Protein 1FYX (pdb70)

InterPro domains:
  IPR000157 Toll/interleukin-1 receptor homology (TIR) domain [PF01582] (641-768)
  IPR000157 Toll/interleukin-1 receptor homology (TIR) domain [PS50104] (639-782)
  IPR000157 Toll/interleukin-1 receptor homology (TIR) domain [SM00255] (640-784)
  IPR000483 Cysteine-rich flanking region, C-terminal [PF01463] (561-585)
  IPR000483 Cysteine-rich flanking region, C-terminal [SM00082] (533-586)
  IPR001611 Leucine-rich repeat [PF00560] (55-74)
  IPR001611 Leucine-rich repeat [PF13855] (77-134)
  IPR001611 Leucine-rich repeat [PF13855] (477-535)
  IPR001611 Leucine-rich repeat [PS51450] (53-74)
  IPR001611 Leucine-rich repeat [PS51450] (77-98)
  IPR001611 Leucine-rich repeat [PS51450] (101-122)
  IPR001611 Leucine-rich repeat [PS51450] (478-499)
  IPR003591 Leucine-rich repeat, typical subtype [SM00369] (50-74)
  IPR003591 Leucine-rich repeat, typical subt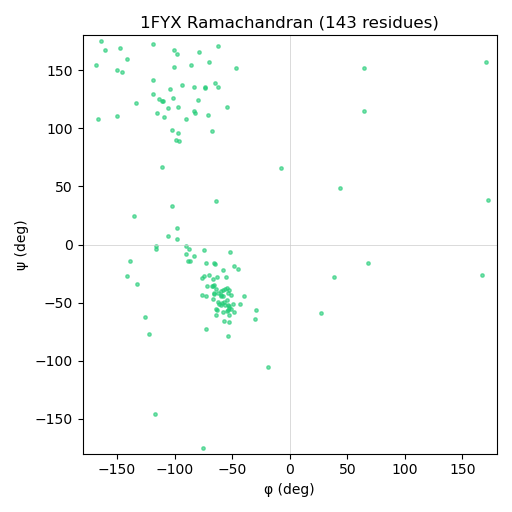ype [SM00369] (75-98)
  IPR003591 Leucine-rich repeat, typical subtype [SM00369] (99-122)
  IPR003591 Leucine-rich repeat, typical subtype [SM00369] (359-384)
  IPR003591 Leucine-rich repeat, typical subtype [SM00369] (386-409)
  IPR003591 Leucine-rich repeat, typical subtype [SM00369] (412-434)
  IPR003591 Leucine-rich repeat, typical subtype [SM00369] (476-499)
  IPR017241 Toll-like receptor [PIRSF037595] (1-784)

Foldseek 3Di:
DVDQFLEEEEEDPVCCVCCVPVVCCLACVPVVHGHYYNPPPFDDPDDDVCSVVVRCVRHLAYEYADDQVCLVPPPCVFDDDDDPPPDCVPRLHHAYEDADDYDVVPRDPSGVVVVCVVVVHHQYQDPDPVCNVVSSVVVVVSSVD

Organism: Homo sapiens (NCBI:txid9606)

Structure (mmCIF, N/CA/C/O backbone):
data_1FYX
#
_entry.id   1FYX
#
_cell.length_a   122.1
_cell.length_b   122.1
_cell.length_c   92.1
_cell.angle_alpha   90
_cell.angle_beta   90
_cell.angle_gamma   120
#
_symmetry.space_group_name_H-M   'P 62 2 2'
#
loop_
_atom_site.group_PDB
_atom_site.id
_atom_site.type_symbol
_atom_site.label_atom_id
_atom_site.label_alt_id
_atom_site.label_comp_id
_atom_site.label_asym_id
_atom_site.label_entity_id
_atom_site.label_seq_id
_atom_site.pdbx_PDB_ins_code
_atom_site.Cartn_x
_atom_site.Cartn_y
_atom_site.Cartn_z
_atom_site.occupancy
_atom_site.B_iso_or_equiv
_atom_site.auth_seq_id
_atom_site.auth_comp_id
_atom_site.auth_asym_id
_atom_site.auth_atom_id
_atom_site.pdbx_PDB_model_num
ATOM 1 N N . SER A 1 1 ? -23.561 92.801 22.873 1.00 124.26 636 SER A N 1
ATOM 2 C CA . SER A 1 1 ? -24.342 93.082 21.634 1.00 122.77 636 SER A CA 1
ATOM 3 C C . SER A 1 1 ? -25.274 91.919 21.313 1.00 123.34 636 SER A C 1
ATOM 4 O O . SER A 1 1 ? -25.424 90.991 22.111 1.00 122.54 636 SER A O 1
ATOM 7 N N . ARG A 1 2 ? -25.903 91.986 20.144 1.00 124.20 637 ARG A N 1
ATOM 8 C CA . ARG A 1 2 ? -26.812 90.939 19.688 1.00 124.73 637 ARG A CA 1
ATOM 9 C C . ARG A 1 2 ? -26.102 89.589 19.772 1.00 126.62 637 ARG A C 1
ATOM 10 O O . ARG A 1 2 ? -26.590 88.650 20.404 1.00 128.41 637 ARG A O 1
ATOM 18 N N . ASN A 1 3 ? -24.939 89.518 19.130 1.00 126.13 638 ASN A N 1
ATOM 19 C CA . ASN A 1 3 ? -24.110 88.317 19.090 1.00 125.53 638 ASN A CA 1
ATOM 20 C C . ASN A 1 3 ? -23.004 88.629 18.092 1.00 125.21 638 ASN A C 1
ATOM 21 O O . ASN A 1 3 ? -22.593 87.777 17.305 1.00 125.92 638 ASN A O 1
ATOM 26 N N . ILE A 1 4 ? -22.531 89.871 18.132 1.00 124.23 639 ILE A N 1
ATOM 27 C CA . ILE A 1 4 ? -21.491 90.324 17.220 1.00 121.57 639 ILE A CA 1
ATOM 28 C C . ILE A 1 4 ? -20.092 90.271 17.838 1.00 119.35 639 ILE A C 1
ATOM 29 O O . ILE A 1 4 ? -19.323 91.230 17.746 1.00 117.34 639 ILE A O 1
ATOM 41 N N . TYR A 1 6 ? -16.285 88.126 18.398 1.00 93.08 641 TYR A N 1
ATOM 42 C CA . TYR A 1 6 ? -15.348 87.439 17.524 1.00 82.14 641 TYR A CA 1
ATOM 43 C C . TYR A 1 6 ? -14.347 86.645 18.343 1.00 76.50 641 TYR A C 1
ATOM 44 O O . TYR A 1 6 ? -14.080 86.972 19.502 1.00 72.17 641 TYR A O 1
ATOM 53 N N . ASP A 1 7 ? -13.792 85.600 17.739 1.00 69.23 642 ASP A N 1
ATOM 54 C CA . ASP A 1 7 ? -12.806 84.785 18.431 1.00 61.00 642 ASP A CA 1
ATOM 55 C C . ASP A 1 7 ? -11.508 85.556 18.438 1.00 56.62 642 ASP A C 1
ATOM 56 O O . ASP A 1 7 ? -10.817 85.625 19.452 1.00 61.44 642 ASP A O 1
ATOM 61 N N . ALA A 1 8 ? -11.186 86.155 17.300 1.00 49.98 643 ALA A N 1
ATOM 62 C CA . ALA A 1 8 ? -9.966 86.924 17.198 1.00 46.00 643 ALA A CA 1
ATOM 63 C C . ALA A 1 8 ? -10.058 88.062 16.200 1.00 47.92 643 ALA A C 1
ATOM 64 O O . ALA A 1 8 ? -10.804 87.999 15.225 1.00 52.67 643 ALA A O 1
ATOM 66 N N . PHE A 1 9 ? -9.307 89.118 16.483 1.00 48.07 644 PHE A N 1
ATOM 67 C CA . PHE A 1 9 ? -9.206 90.270 15.606 1.00 47.23 644 PHE A CA 1
ATOM 68 C C . PHE A 1 9 ? -7.775 90.114 15.105 1.00 49.28 644 PHE A C 1
ATOM 69 O O . PHE A 1 9 ? -6.831 90.047 15.897 1.00 52.18 644 PHE A O 1
ATOM 77 N N . VAL A 1 10 ? -7.616 90.054 13.794 1.00 46.56 645 VAL A N 1
ATOM 78 C CA . VAL A 1 10 ? -6.308 89.849 13.214 1.00 40.86 645 VAL A CA 1
ATOM 79 C C . VAL A 1 10 ? -5.752 91.072 12.514 1.00 40.74 645 VAL A C 1
ATOM 80 O O . VAL A 1 10 ? -6.228 91.450 11.455 1.00 44.71 645 VAL A O 1
ATOM 84 N N . SER A 1 11 ? -4.734 91.680 13.102 1.00 35.65 646 SER A N 1
ATOM 85 C CA . SER A 1 11 ? -4.103 92.835 12.499 1.00 38.76 646 SER A CA 1
ATOM 86 C C . SER A 1 11 ? -2.927 92.326 11.680 1.00 40.15 646 SER A C 1
ATOM 87 O O . SER A 1 11 ? -2.189 91.452 12.124 1.00 44.58 646 SER A O 1
ATOM 90 N N . TYR A 1 12 ? -2.758 92.881 10.485 1.00 44.49 647 TYR A N 1
ATOM 91 C CA . TYR A 1 12 ? -1.687 92.486 9.569 1.00 41.36 647 TYR A CA 1
ATOM 92 C C . TYR A 1 12 ? -1.525 93.561 8.478 1.00 40.94 647 TYR A C 1
ATOM 93 O O . TYR A 1 12 ? -2.301 94.510 8.416 1.00 41.94 647 TYR A O 1
ATOM 102 N N . SER A 1 13 ? -0.527 93.417 7.617 1.00 39.47 648 SER A N 1
ATOM 103 C CA . SER A 1 13 ? -0.331 94.407 6.566 1.00 39.28 648 SER A CA 1
ATOM 104 C C . SER A 1 13 ? -0.867 93.951 5.213 1.00 40.98 648 SER A C 1
ATOM 105 O O . SER A 1 13 ? -1.186 92.775 5.010 1.00 33.99 648 SER A O 1
ATOM 108 N N . GLU A 1 14 ? -0.953 94.894 4.282 1.00 45.52 649 GLU A N 1
ATOM 109 C CA . GLU A 1 14 ? -1.456 94.589 2.953 1.00 48.65 649 GLU A CA 1
ATOM 110 C C . GLU A 1 14 ? -0.530 93.604 2.245 1.00 44.96 649 GLU A C 1
ATOM 111 O O . GLU A 1 14 ? -1.002 92.716 1.542 1.00 48.71 649 GLU A O 1
ATOM 117 N N . ARG A 1 15 ? 0.779 93.743 2.433 1.00 39.04 650 ARG A N 1
ATOM 118 C CA . ARG A 1 15 ? 1.705 92.822 1.782 1.00 40.24 650 ARG A CA 1
ATOM 119 C C . ARG A 1 15 ? 1.540 91.378 2.226 1.00 38.37 650 ARG A C 1
ATOM 120 O O . ARG A 1 15 ? 1.857 90.464 1.468 1.00 36.12 650 ARG A O 1
ATOM 128 N N . ASP A 1 16 ? 1.073 91.163 3.451 1.00 33.32 651 ASP A N 1
ATOM 129 C CA . ASP A 1 16 ? 0.885 89.800 3.921 1.00 39.66 651 ASP A CA 1
ATOM 130 C C . ASP A 1 16 ? -0.577 89.379 3.763 1.00 42.04 651 ASP A C 1
ATOM 131 O O . ASP A 1 16 ? -0.975 88.286 4.177 1.00 44.40 651 ASP A O 1
ATOM 136 N N . ALA A 1 17 ? -1.371 90.250 3.154 1.00 40.79 652 ALA A N 1
ATOM 137 C CA . ALA A 1 17 ? -2.793 90.002 2.999 1.00 37.76 652 ALA A CA 1
ATOM 138 C C . ALA A 1 17 ? -3.188 88.679 2.359 1.00 38.37 652 ALA A C 1
ATOM 139 O O . ALA A 1 17 ? -4.165 88.051 2.781 1.00 35.12 652 ALA A O 1
ATOM 141 N N . TYR A 1 18 ? -2.449 88.237 1.348 1.00 36.05 653 TYR A N 1
ATOM 142 C CA . TYR A 1 18 ? -2.829 86.987 0.706 1.00 30.92 653 TYR A CA 1
ATOM 143 C C . TYR A 1 18 ? -2.808 85.851 1.706 1.00 35.23 653 TYR A C 1
ATOM 144 O O . TYR A 1 18 ? -3.769 85.108 1.849 1.00 38.26 653 TYR A O 1
ATOM 153 N N . TRP A 1 19 ? -1.688 85.719 2.395 1.00 41.60 654 TRP A N 1
ATOM 154 C CA . TRP A 1 19 ? -1.527 84.668 3.373 1.00 41.73 654 TRP A CA 1
ATOM 155 C C . TRP A 1 19 ? -2.669 84.681 4.378 1.00 42.44 654 TR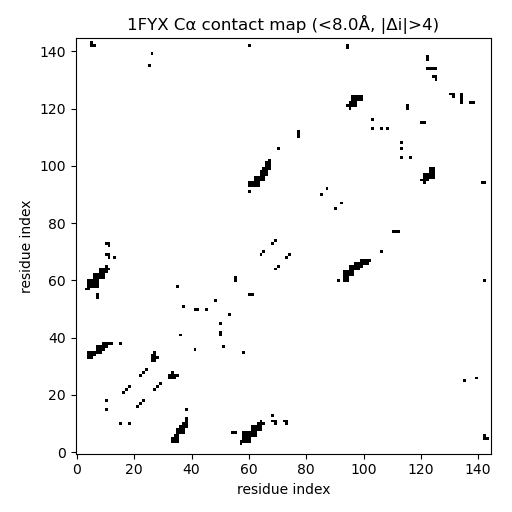P A C 1
ATOM 156 O O . TRP A 1 19 ? -3.324 83.656 4.594 1.00 43.74 654 TRP A O 1
ATOM 167 N N . VAL A 1 20 ? -2.909 85.838 4.990 1.00 34.74 655 VAL A N 1
ATOM 168 C CA . VAL A 1 20 ? -3.960 85.935 5.992 1.00 33.58 655 VAL A CA 1
ATOM 169 C C . VAL A 1 20 ? -5.345 85.646 5.426 1.00 35.60 655 VAL A C 1
ATOM 170 O O . VAL A 1 20 ? -6.095 84.842 5.970 1.00 37.77 655 VAL A O 1
ATOM 174 N N . GLU A 1 21 ? -5.661 86.293 4.313 1.00 38.24 656 GLU A N 1
ATOM 175 C CA . GLU A 1 21 ? -6.962 86.166 3.684 1.00 37.62 656 GLU A CA 1
ATOM 176 C C . GLU A 1 21 ? -7.269 84.883 2.926 1.00 37.30 656 GLU A C 1
ATOM 177 O O . GLU A 1 21 ? -8.383 84.694 2.464 1.00 46.70 656 GLU A O 1
ATOM 183 N N . ASN A 1 22 ? -6.288 84.001 2.811 1.00 38.17 657 ASN A N 1
ATOM 184 C CA . ASN A 1 22 ? -6.461 82.720 2.146 1.00 36.20 657 ASN A CA 1
ATOM 185 C C . ASN A 1 22 ? -6.104 81.631 3.127 1.00 41.58 657 ASN A C 1
ATOM 186 O O . ASN A 1 22 ? -6.976 80.983 3.694 1.00 51.86 657 ASN A O 1
ATOM 191 N N . LEU A 1 23 ? -4.803 81.445 3.327 1.00 39.77 658 LEU A N 1
ATOM 192 C CA . LEU A 1 23 ? -4.282 80.432 4.236 1.00 33.86 658 LEU A CA 1
ATOM 193 C C . LEU A 1 23 ? -4.942 80.418 5.616 1.00 36.39 658 LEU A C 1
ATOM 194 O O . LEU A 1 23 ? -5.486 79.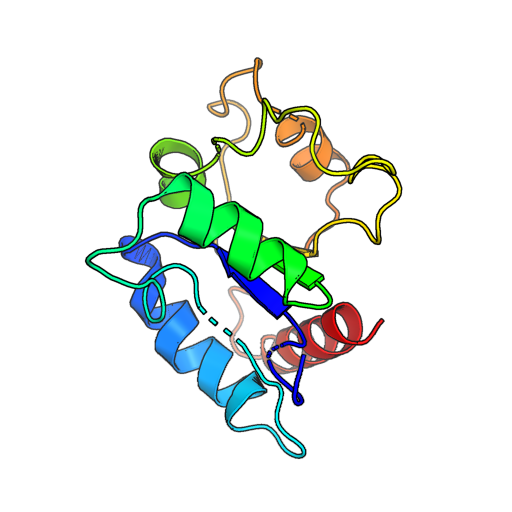402 6.028 1.00 37.21 658 LEU A O 1
ATOM 199 N N . MET A 1 24 ? -4.898 81.536 6.333 1.00 34.22 659 MET A N 1
ATOM 200 C CA . MET A 1 24 ? -5.473 81.567 7.674 1.00 37.75 659 MET A CA 1
ATOM 201 C C . MET A 1 24 ? -6.978 81.395 7.678 1.00 39.91 659 MET A C 1
ATOM 202 O O . MET A 1 24 ? -7.536 80.703 8.516 1.00 48.41 659 MET A O 1
ATOM 207 N N . VAL A 1 25 ? -7.638 82.046 6.741 1.00 40.07 660 VAL A N 1
ATOM 208 C CA . VAL A 1 25 ? -9.079 81.965 6.643 1.00 41.59 660 VAL A CA 1
ATOM 209 C C . VAL A 1 25 ? -9.544 80.527 6.419 1.00 42.50 660 VAL A C 1
ATOM 210 O O . VAL A 1 25 ? -10.502 80.080 7.037 1.00 46.06 660 VAL A O 1
ATOM 214 N N . GLN A 1 26 ? -8.864 79.801 5.543 1.00 41.80 661 GLN A N 1
ATOM 215 C CA . GLN A 1 26 ? -9.262 78.435 5.243 1.00 48.43 661 GLN A CA 1
ATOM 216 C C . GLN A 1 26 ? -9.085 77.499 6.427 1.00 51.50 661 GLN A C 1
ATOM 217 O O . GLN A 1 26 ? -9.816 76.520 6.574 1.00 53.26 661 GLN A O 1
ATOM 223 N N . GLU A 1 27 ? -8.112 77.809 7.270 1.00 51.05 662 GLU A N 1
ATOM 224 C CA . GLU A 1 27 ? -7.823 76.994 8.437 1.00 46.56 662 GLU A CA 1
ATOM 225 C C . GLU A 1 27 ? -8.612 77.432 9.652 1.00 45.48 662 GLU A C 1
ATOM 226 O O . GLU A 1 27 ? -8.586 76.760 10.678 1.00 47.71 662 GLU A O 1
ATOM 232 N N . LEU A 1 28 ? -9.306 78.560 9.555 1.00 46.45 663 LEU A N 1
ATOM 233 C CA . LEU A 1 28 ? -10.058 79.051 10.705 1.00 49.55 663 LEU A CA 1
ATOM 234 C C . LEU A 1 28 ? -11.520 79.314 10.423 1.00 49.62 663 LEU A C 1
ATOM 235 O O . LEU A 1 28 ? -12.386 78.697 11.033 1.00 50.46 663 LEU A O 1
ATOM 240 N N . GLU A 1 29 ? -11.789 80.248 9.515 1.00 55.73 664 GLU A N 1
ATOM 241 C CA . GLU A 1 29 ? -13.158 80.585 9.152 1.00 55.75 664 GLU A CA 1
ATOM 242 C C . GLU A 1 29 ? -13.807 79.392 8.471 1.00 54.79 664 GLU A C 1
ATOM 243 O O . GLU A 1 29 ? -14.997 79.148 8.641 1.00 61.52 664 GLU A O 1
ATOM 249 N N . ASN A 1 30 ? -13.030 78.642 7.704 1.00 49.21 665 ASN A N 1
ATOM 250 C CA . ASN A 1 30 ? -13.583 77.483 7.033 1.00 52.55 665 ASN A CA 1
ATOM 251 C C . ASN A 1 30 ? -13.306 76.198 7.793 1.00 53.28 665 ASN A C 1
ATOM 252 O O . ASN A 1 30 ? -13.470 75.102 7.259 1.00 53.48 665 ASN A O 1
ATOM 257 N N . PHE A 1 31 ? -12.892 76.342 9.046 1.00 52.20 666 PHE A N 1
ATOM 258 C CA . PHE A 1 31 ? -12.625 75.192 9.897 1.00 57.51 666 PHE A CA 1
ATOM 259 C C . PHE A 1 31 ? -13.985 74.639 10.323 1.00 68.67 666 PHE A C 1
ATOM 260 O O . PHE A 1 31 ? -15.020 75.128 9.864 1.00 74.92 666 PHE A O 1
ATOM 268 N N . ASN A 1 32 ? -14.001 73.631 11.193 1.00 76.20 667 ASN A N 1
ATOM 269 C CA . ASN A 1 32 ? -15.272 73.058 11.635 1.00 77.94 667 ASN A CA 1
ATOM 270 C C . ASN A 1 32 ? -15.277 72.479 13.046 1.00 75.74 667 ASN A C 1
ATOM 271 O O . ASN A 1 32 ? -14.650 71.455 13.312 1.00 76.43 667 ASN A O 1
ATOM 276 N N . PRO A 1 33 ? -15.990 73.135 13.972 1.00 72.77 668 PRO A N 1
ATOM 277 C CA . PRO A 1 33 ? -16.751 74.358 13.707 1.00 73.75 668 PRO A CA 1
ATOM 278 C C . PRO A 1 33 ? -15.805 75.473 13.2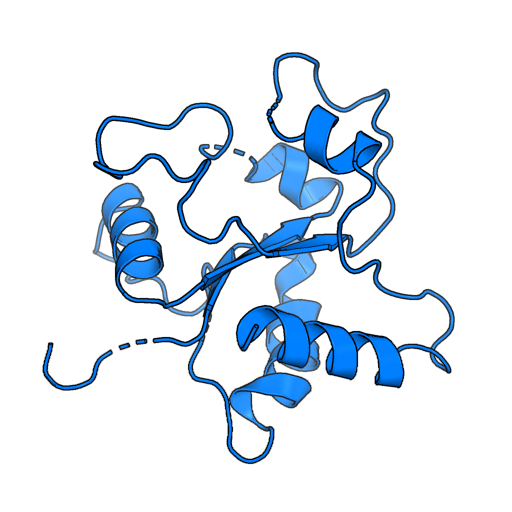59 1.00 74.48 668 PRO A C 1
ATOM 279 O O . PRO A 1 33 ? -14.584 75.320 13.321 1.00 77.72 668 PRO A O 1
ATOM 283 N N . PRO A 1 34 ? -16.352 76.606 12.802 1.00 69.85 669 PRO A N 1
ATOM 284 C CA . PRO A 1 34 ? -15.490 77.699 12.353 1.00 63.86 669 PRO A CA 1
ATOM 285 C C . PRO A 1 34 ? -15.269 78.798 13.386 1.00 58.61 669 PRO A C 1
ATOM 286 O O . PRO A 1 34 ? -15.987 78.895 14.377 1.00 58.62 669 PRO A O 1
ATOM 290 N N . PHE A 1 35 ? -14.259 79.621 13.143 1.00 55.91 670 PHE A N 1
ATOM 291 C CA . PHE A 1 35 ? -13.960 80.747 14.014 1.00 53.52 670 PHE A CA 1
ATOM 292 C C . PHE A 1 35 ? -14.545 81.967 13.313 1.00 54.25 670 PHE A C 1
ATOM 293 O O . PHE A 1 35 ? -14.673 81.984 12.085 1.00 52.60 670 PHE A O 1
ATOM 301 N N . LYS A 1 36 ? -14.900 82.977 14.097 1.00 55.35 671 LYS A N 1
ATOM 302 C CA . LYS A 1 36 ? -15.439 84.223 13.567 1.00 55.52 671 LYS A CA 1
ATOM 303 C C . LYS A 1 36 ? -14.307 85.243 13.703 1.00 55.94 671 LYS A C 1
ATOM 304 O O . LYS A 1 36 ? -13.877 85.546 14.818 1.00 59.82 671 LYS A O 1
ATOM 310 N N . LEU A 1 37 ? -13.826 85.772 12.582 1.00 50.59 672 LEU A N 1
ATOM 311 C CA . LEU A 1 37 ? -12.713 86.719 12.622 1.00 52.18 672 LEU A CA 1
ATOM 312 C C . LEU A 1 37 ? -12.995 88.128 12.113 1.00 53.08 672 LEU A C 1
ATOM 313 O O . LEU A 1 37 ? -13.797 88.332 11.201 1.00 54.93 672 LEU A O 1
ATOM 325 N N . LEU A 1 39 ? -10.993 90.697 10.318 1.00 42.01 674 LEU A N 1
ATOM 326 C CA . LEU A 1 39 ? -9.720 90.891 9.643 1.00 44.32 674 LEU A CA 1
ATOM 327 C C . LEU A 1 39 ? -9.406 92.348 9.395 1.00 45.22 674 LEU A C 1
ATOM 328 O O . LEU A 1 39 ? -10.009 92.990 8.539 1.00 45.43 674 LEU A O 1
ATOM 333 N N . HIS A 1 40 ? -8.438 92.848 10.152 1.00 49.52 675 HIS A N 1
ATOM 334 C CA . HIS A 1 40 ? -7.972 94.227 10.066 1.00 50.74 675 HIS A CA 1
ATOM 335 C C . HIS A 1 40 ? -8.114 94.876 8.674 1.00 50.48 675 HIS A C 1
ATOM 336 O O . HIS A 1 40 ? -8.774 95.907 8.535 1.00 49.30 675 HIS A O 1
ATOM 343 N N . LYS A 1 41 ? -7.529 94.268 7.643 1.00 50.56 676 LYS A N 1
ATOM 344 C CA . LYS A 1 41 ? -7.595 94.843 6.297 1.00 46.28 676 LYS A CA 1
ATOM 345 C C . LYS A 1 41 ? -8.583 94.231 5.313 1.00 47.70 676 LYS A C 1
ATOM 346 O O . LYS A 1 41 ? -8.325 94.210 4.110 1.00 51.19 676 LYS A O 1
ATOM 352 N N . ARG A 1 42 ? -9.714 93.749 5.819 1.00 49.70 677 ARG A N 1
ATOM 353 C CA . ARG A 1 42 ? -10.747 93.159 4.970 1.00 47.04 677 ARG A CA 1
ATOM 354 C C . ARG A 1 42 ? -12.127 93.541 5.464 1.00 50.25 677 ARG A C 1
ATOM 355 O O . ARG A 1 42 ? -13.079 93.589 4.693 1.00 52.69 677 ARG A O 1
ATOM 363 N N . ASP A 1 43 ? -12.237 93.813 6.754 1.00 50.21 678 ASP A N 1
ATOM 364 C CA . ASP A 1 43 ? -13.530 94.123 7.314 1.00 51.27 678 ASP A CA 1
ATOM 365 C C . ASP A 1 43 ? -13.687 95.527 7.871 1.00 60.59 678 ASP A C 1
ATOM 366 O O . ASP A 1 43 ? -14.762 95.898 8.337 1.00 62.76 678 ASP A O 1
ATOM 371 N N . PHE A 1 44 ? -12.629 96.322 7.822 1.00 67.69 679 PHE A N 1
ATOM 372 C CA . PHE A 1 44 ? -12.728 97.676 8.334 1.00 71.42 679 PHE A CA 1
ATOM 373 C C . PHE A 1 44 ? -13.702 98.493 7.503 1.00 77.44 679 PHE A C 1
ATOM 374 O O . PHE A 1 44 ? -13.726 98.393 6.273 1.00 76.40 679 PHE A O 1
ATOM 382 N N . ILE A 1 45 ? -14.510 99.292 8.193 1.00 84.79 680 ILE A N 1
ATOM 383 C CA . ILE A 1 45 ? -15.493 100.156 7.550 1.00 85.63 680 ILE A CA 1
ATOM 384 C C . ILE A 1 45 ? -14.761 101.324 6.906 1.00 89.14 680 ILE A C 1
ATOM 385 O O . ILE A 1 45 ? -13.883 101.932 7.523 1.00 87.13 680 ILE A O 1
ATOM 390 N N . HIS A 1 46 ? -15.122 101.638 5.666 1.00 91.56 681 HIS A N 1
ATOM 391 C CA . HIS A 1 46 ? -14.470 102.729 4.962 1.00 91.91 681 HIS A CA 1
ATOM 392 C C . HIS A 1 46 ? -14.727 104.072 5.635 1.00 91.09 681 HIS A C 1
ATOM 393 O O . HIS A 1 46 ? -13.796 104.754 6.071 1.00 86.65 681 HIS A O 1
ATOM 400 N N . GLY A 1 47 ? -15.998 104.448 5.711 1.00 89.75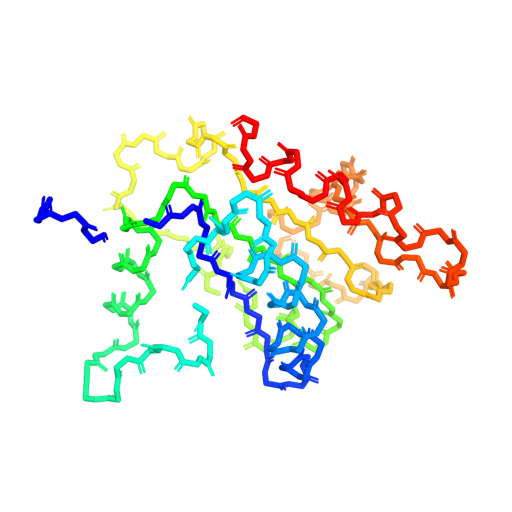 682 GLY A N 1
ATOM 401 C CA . GLY A 1 47 ? -16.351 105.713 6.324 1.00 92.14 682 GLY A CA 1
ATOM 402 C C . GLY A 1 47 ? -15.804 105.886 7.727 1.00 93.41 682 GLY A C 1
ATOM 403 O O . GLY A 1 47 ? -15.155 106.894 8.034 1.00 92.38 682 GLY A O 1
ATOM 404 N N . LYS A 1 48 ? -16.068 104.899 8.580 1.00 90.60 683 LYS A N 1
ATOM 405 C CA . LYS A 1 48 ? -15.618 104.933 9.966 1.00 84.17 683 LYS A CA 1
ATOM 406 C C . LYS A 1 48 ? -14.152 105.340 10.037 1.00 76.45 683 LYS A C 1
ATOM 407 O O . LYS A 1 48 ? -13.399 105.119 9.096 1.00 72.46 683 LYS A O 1
ATOM 413 N N . TRP A 1 49 ? -13.758 105.953 11.147 1.00 75.54 684 TRP A N 1
ATOM 414 C CA . TRP A 1 49 ? -12.381 106.392 11.326 1.00 75.39 684 TRP A CA 1
ATOM 415 C C . TRP A 1 49 ? -11.457 105.249 11.706 1.00 78.60 684 TRP A C 1
ATOM 416 O O . TRP A 1 49 ? -11.897 104.171 12.108 1.00 79.84 684 TRP A O 1
ATOM 427 N N . ILE A 1 50 ? -10.164 105.510 11.589 1.00 82.13 685 ILE A N 1
ATOM 428 C CA . ILE A 1 50 ? -9.132 104.532 11.900 1.00 84.76 685 ILE A CA 1
ATOM 429 C C . ILE A 1 50 ? -9.201 103.997 13.326 1.00 80.90 685 ILE A C 1
ATOM 430 O O . ILE A 1 50 ? -9.473 102.812 13.543 1.00 78.90 685 ILE A O 1
ATOM 435 N N . ILE A 1 51 ? -8.961 104.881 14.290 1.00 74.36 686 ILE A N 1
ATOM 436 C CA . ILE A 1 51 ? -8.950 104.499 15.695 1.00 69.06 686 ILE A CA 1
ATOM 437 C C . ILE A 1 51 ? -10.232 103.832 16.145 1.00 64.74 686 ILE A C 1
ATOM 438 O O . ILE A 1 51 ? -10.225 103.028 17.075 1.00 61.33 686 ILE A O 1
ATOM 443 N N . ASP A 1 52 ? -11.340 104.162 15.501 1.00 63.43 687 ASP A N 1
ATOM 444 C CA . ASP A 1 52 ? -12.586 103.537 15.894 1.00 66.87 687 ASP A CA 1
ATOM 445 C C . ASP A 1 52 ? -12.550 102.103 15.404 1.00 67.73 687 ASP A C 1
ATOM 446 O O . ASP A 1 52 ? -12.902 101.176 16.141 1.00 66.66 687 ASP A O 1
ATOM 451 N N . ASN A 1 53 ? -12.109 101.921 14.161 1.00 66.71 688 ASN A N 1
ATOM 452 C CA . ASN A 1 53 ? -12.020 100.584 13.593 1.00 65.60 688 ASN A CA 1
ATOM 453 C C . ASN A 1 53 ? -11.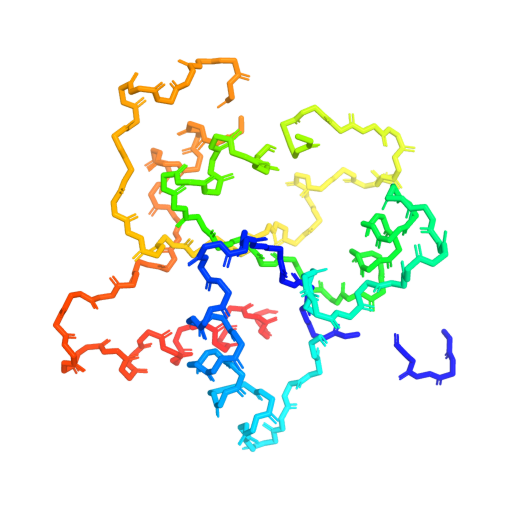176 99.725 14.520 1.00 63.97 688 ASN A C 1
ATOM 454 O O . ASN A 1 53 ? -11.631 98.693 15.018 1.00 64.70 688 ASN A O 1
ATOM 459 N N . ILE A 1 54 ? -9.949 100.167 14.769 1.00 55.84 689 ILE A N 1
ATOM 460 C CA . ILE A 1 54 ? -9.066 99.425 15.643 1.00 51.68 689 ILE A CA 1
ATOM 461 C C . ILE A 1 54 ? -9.710 99.151 17.000 1.00 55.62 689 ILE A C 1
ATOM 462 O O . ILE A 1 54 ? -10.193 98.048 17.246 1.00 61.93 689 ILE A O 1
ATOM 467 N N . ILE A 1 55 ? -9.727 100.150 17.873 1.00 55.85 690 ILE A N 1
ATOM 468 C CA . ILE A 1 55 ? -10.312 99.992 19.198 1.00 54.78 690 ILE A CA 1
ATOM 469 C C . ILE A 1 55 ? -11.594 99.172 19.194 1.00 57.17 690 ILE A C 1
ATOM 470 O O . ILE A 1 55 ? -11.773 98.306 20.044 1.00 57.83 690 ILE A O 1
ATOM 475 N N . ASP A 1 56 ? -12.484 99.426 18.242 1.00 59.50 691 ASP A N 1
ATOM 476 C CA . ASP A 1 56 ? -13.738 98.685 18.211 1.00 65.72 691 ASP A CA 1
ATOM 477 C C . ASP A 1 56 ? -13.593 97.206 17.906 1.00 62.17 691 ASP A C 1
ATOM 478 O O . ASP A 1 56 ? -14.196 96.372 18.585 1.00 55.50 691 ASP A O 1
ATOM 483 N N . SER A 1 57 ? -12.811 96.879 16.883 1.00 62.76 692 SER A N 1
ATOM 484 C CA . SER A 1 57 ? -12.581 95.480 16.534 1.00 62.29 692 SER A CA 1
ATOM 485 C C . SER A 1 57 ? -11.989 94.787 17.762 1.00 60.83 692 SER A C 1
ATOM 486 O O . SER A 1 57 ? -12.557 93.821 18.287 1.00 56.28 692 SER A O 1
ATOM 489 N N . ILE A 1 58 ? -10.851 95.303 18.219 1.00 52.88 693 ILE A N 1
ATOM 490 C CA . ILE A 1 58 ? -10.184 94.762 19.388 1.00 53.06 693 ILE A CA 1
ATOM 491 C C . ILE A 1 58 ? -11.165 94.455 20.512 1.00 58.08 693 ILE A C 1
ATOM 492 O O . ILE A 1 58 ? -11.171 93.355 21.048 1.00 66.85 693 ILE A O 1
ATOM 497 N N . GLU A 1 59 ? -12.007 95.417 20.861 1.00 61.97 694 GLU A N 1
ATOM 498 C CA . GLU A 1 59 ? -12.957 95.209 21.943 1.00 67.17 694 GLU A CA 1
ATOM 499 C C . GLU A 1 59 ? -14.074 94.225 21.627 1.00 68.36 694 GLU A C 1
ATOM 500 O O . GLU A 1 59 ? -14.626 93.606 22.532 1.00 73.35 694 GLU A O 1
ATOM 506 N N . LYS A 1 60 ? -14.417 94.070 20.357 1.00 67.64 695 LYS A N 1
ATOM 507 C CA . LYS A 1 60 ? -15.504 93.159 20.007 1.00 71.65 695 LYS A CA 1
ATOM 508 C C . LYS A 1 60 ? -15.058 91.711 19.793 1.00 69.86 695 LYS A C 1
ATOM 509 O O . LYS A 1 60 ? -15.889 90.826 19.573 1.00 64.05 695 LYS A O 1
ATOM 515 N N . SER A 1 61 ? -13.752 91.471 19.868 1.00 67.45 696 SER A N 1
ATOM 516 C CA . SER A 1 61 ? -13.217 90.129 19.665 1.00 63.72 696 SER A CA 1
ATOM 517 C C . SER A 1 61 ? -12.489 89.586 20.894 1.00 59.39 696 SER A C 1
ATOM 518 O O . SER A 1 61 ? -11.802 90.326 21.593 1.00 60.03 696 SER A O 1
ATOM 521 N N . HIS A 1 62 ? -12.651 88.291 21.156 1.00 57.35 697 HIS A N 1
ATOM 522 C CA . HIS A 1 62 ? -12.019 87.650 22.312 1.00 55.34 697 HIS A CA 1
ATOM 523 C C . HIS A 1 62 ? -10.506 87.799 22.353 1.00 53.60 697 HIS A C 1
ATOM 524 O O . HIS A 1 62 ? -9.935 87.962 23.429 1.00 54.72 697 HIS A O 1
ATOM 531 N N . LYS A 1 63 ? -9.849 87.733 21.195 1.00 51.68 698 LYS A N 1
ATOM 532 C CA . LYS A 1 63 ? -8.400 87.875 21.164 1.00 49.59 698 LYS A CA 1
ATOM 533 C C . LYS A 1 63 ? -7.859 88.659 19.978 1.00 48.40 698 LYS A C 1
ATOM 534 O O . LYS A 1 63 ? -8.527 88.804 18.961 1.00 52.36 698 LYS A O 1
ATOM 540 N N . THR A 1 64 ? -6.641 89.167 20.127 1.00 41.83 699 THR A N 1
ATOM 541 C CA . THR A 1 64 ? -5.983 89.945 19.089 1.00 43.28 699 THR A CA 1
ATOM 542 C C . THR A 1 64 ? -4.769 89.205 18.552 1.00 45.81 699 THR A C 1
ATOM 543 O O . THR A 1 64 ? -3.872 88.848 19.314 1.00 47.48 699 THR A O 1
ATOM 547 N N . VAL A 1 65 ? -4.724 89.002 17.240 1.00 43.01 700 VAL A N 1
ATOM 548 C CA . VAL A 1 65 ? -3.605 88.305 16.619 1.00 35.21 700 VAL A CA 1
ATOM 549 C C . VAL A 1 65 ? -2.740 89.216 15.760 1.00 38.76 700 VAL A C 1
ATOM 550 O O . VAL A 1 65 ? -3.230 89.854 14.834 1.00 41.60 700 VAL A O 1
ATOM 554 N N . PHE A 1 66 ? -1.448 89.279 16.062 1.00 38.23 701 PHE A N 1
ATOM 555 C CA . PHE A 1 66 ? -0.553 90.098 15.258 1.00 40.06 701 PHE A CA 1
ATOM 556 C C . PHE A 1 66 ? 0.232 89.221 14.290 1.00 40.51 701 PHE A C 1
ATOM 557 O O . PHE A 1 66 ? 0.867 88.254 14.694 1.00 41.78 701 PHE A O 1
ATOM 565 N N . VAL A 1 67 ? 0.179 89.555 13.006 1.00 36.62 702 VAL A N 1
ATOM 566 C CA . VAL A 1 67 ? 0.905 88.791 12.006 1.00 35.40 702 VAL A CA 1
ATOM 567 C C . VAL A 1 67 ? 2.188 89.552 11.726 1.00 38.52 702 VAL A C 1
ATOM 568 O O . VAL A 1 67 ? 2.234 90.394 10.843 1.00 41.19 702 VAL A O 1
ATOM 572 N N . LEU A 1 68 ? 3.227 89.235 12.491 1.00 41.15 703 LEU A N 1
ATOM 573 C CA . LEU A 1 68 ? 4.525 89.893 12.387 1.00 39.80 703 LEU A CA 1
ATOM 574 C C . LEU A 1 68 ? 5.361 89.523 11.178 1.00 41.57 703 LEU A C 1
ATOM 575 O O . LEU A 1 68 ? 5.500 88.349 10.840 1.00 41.40 703 LEU A O 1
ATOM 580 N N . SER A 1 69 ? 5.942 90.544 10.556 1.00 43.71 704 SER A N 1
ATOM 581 C CA . SER A 1 69 ? 6.819 90.391 9.390 1.00 44.83 704 SER A CA 1
ATOM 582 C C . SER A 1 69 ? 7.628 91.686 9.311 1.00 43.92 704 SER A C 1
ATOM 583 O O . SER A 1 69 ? 7.294 92.661 9.985 1.00 41.88 704 SER A O 1
ATOM 586 N N . GLU A 1 70 ? 8.680 91.714 8.499 1.00 45.33 705 GLU A N 1
ATOM 587 C CA . GLU A 1 70 ? 9.478 92.931 8.377 1.00 49.03 705 GLU A CA 1
ATOM 588 C C . GLU A 1 70 ? 8.523 94.078 8.060 1.00 52.24 705 GLU A C 1
ATOM 589 O O . GLU A 1 70 ? 8.396 95.035 8.831 1.00 57.32 705 GLU A O 1
ATOM 595 N N . ASN A 1 71 ? 7.824 93.956 6.938 1.00 52.77 706 ASN A N 1
ATOM 596 C CA . ASN A 1 71 ? 6.870 94.970 6.507 1.00 56.13 706 ASN A CA 1
ATOM 597 C C . ASN A 1 71 ? 5.799 95.341 7.537 1.00 56.97 706 ASN A C 1
ATOM 598 O O . ASN A 1 71 ? 5.430 96.507 7.643 1.00 56.90 706 ASN A O 1
ATOM 603 N N . PHE A 1 72 ? 5.291 94.378 8.300 1.00 52.45 707 PHE A N 1
ATOM 604 C CA . PHE A 1 72 ? 4.279 94.725 9.290 1.00 51.38 707 PHE A CA 1
ATOM 605 C C . PHE A 1 72 ? 4.874 95.586 10.393 1.00 57.66 707 PHE A C 1
ATOM 606 O O . PHE A 1 72 ? 4.209 96.473 10.935 1.00 56.80 707 PHE A O 1
ATOM 614 N N . VAL A 1 73 ? 6.125 95.306 10.740 1.00 60.61 708 VAL A N 1
ATOM 615 C CA . VAL A 1 73 ? 6.791 96.056 11.789 1.00 62.41 708 VAL A CA 1
ATOM 616 C C . VAL A 1 73 ? 6.938 97.518 11.371 1.00 60.59 708 VAL A C 1
ATOM 617 O O . VAL A 1 73 ? 6.475 98.424 12.074 1.00 53.73 708 VAL A O 1
ATOM 621 N N . LYS A 1 74 ? 7.564 97.746 10.220 1.00 54.74 709 LYS A N 1
ATOM 622 C CA . LYS A 1 74 ? 7.761 99.104 9.723 1.00 56.54 709 LYS A CA 1
ATOM 623 C C . LYS A 1 74 ? 6.441 99.869 9.516 1.00 60.08 709 LYS A C 1
ATOM 624 O O . LYS A 1 74 ? 6.271 100.986 10.013 1.00 55.45 709 LYS A O 1
ATOM 630 N N . SER A 1 75 ? 5.499 99.240 8.816 1.00 63.22 710 SER A N 1
ATOM 631 C CA . SER A 1 75 ? 4.217 99.859 8.484 1.00 61.13 710 SER A CA 1
ATOM 632 C C . SER A 1 75 ? 3.018 99.808 9.421 1.00 60.27 710 SER A C 1
ATOM 633 O O . SER A 1 75 ? 2.070 100.551 9.192 1.00 67.30 710 SER A O 1
ATOM 636 N N . GLU A 1 76 ? 3.013 98.957 10.449 1.00 58.71 711 GLU A N 1
ATOM 637 C CA . GLU A 1 76 ? 1.833 98.889 11.324 1.00 52.97 711 GLU A CA 1
ATOM 638 C C . GLU A 1 76 ? 2.087 98.765 12.823 1.00 55.34 711 GLU A C 1
ATOM 639 O O . GLU A 1 76 ? 1.173 98.977 13.628 1.00 56.24 711 GLU A O 1
ATOM 645 N N . TRP A 1 77 ? 3.309 98.434 13.219 1.00 56.18 712 TRP A N 1
ATOM 646 C CA . TRP A 1 77 ? 3.564 98.227 14.639 1.00 51.57 712 TRP A CA 1
ATOM 647 C C . TRP A 1 77 ? 3.425 99.383 15.633 1.00 50.41 712 TRP A C 1
ATOM 648 O O . TRP A 1 77 ? 2.719 99.234 16.636 1.00 41.72 712 TRP A O 1
ATOM 666 N N . LYS A 1 79 ? 1.659 102.026 16.366 1.00 51.86 714 LYS A N 1
ATOM 667 C CA . LYS A 1 79 ? 0.388 102.259 17.035 1.00 58.13 714 LYS A CA 1
ATOM 668 C C . LYS A 1 79 ? 0.228 101.313 18.227 1.00 58.45 714 LYS A C 1
ATOM 669 O O . LYS A 1 79 ? -0.448 101.632 19.200 1.00 62.28 714 LYS A O 1
ATOM 675 N N . TYR A 1 80 ? 0.854 100.143 18.146 1.00 63.62 715 TYR A N 1
ATOM 676 C CA . TYR A 1 80 ? 0.738 99.157 19.208 1.00 64.96 715 TYR A CA 1
ATOM 677 C C . TYR A 1 80 ? 1.777 99.307 20.309 1.00 67.98 715 TYR A C 1
ATOM 678 O O . TYR A 1 80 ? 1.634 98.717 21.381 1.00 66.96 715 TYR A O 1
ATOM 687 N N . GLU A 1 81 ? 2.821 100.090 20.057 1.00 68.18 716 GLU A N 1
ATOM 688 C CA . GLU A 1 81 ? 3.823 100.322 21.087 1.00 72.46 716 GLU A CA 1
ATOM 689 C C . GLU A 1 81 ? 3.153 101.234 22.108 1.00 77.65 716 GLU A C 1
ATOM 690 O O . GLU A 1 81 ? 2.799 100.803 23.208 1.00 78.58 716 GLU A O 1
ATOM 696 N N . LEU A 1 82 ? 2.972 102.495 21.729 1.00 79.72 717 LEU A N 1
ATOM 697 C CA . LEU A 1 82 ? 2.328 103.479 22.594 1.00 87.86 717 LEU A CA 1
ATOM 698 C C . LEU A 1 82 ? 0.814 103.393 22.492 1.00 93.42 717 LEU A C 1
ATOM 699 O O . LEU A 1 82 ? 0.251 103.661 21.440 1.00 107.93 717 LEU A O 1
ATOM 704 N N . ASP A 1 83 ? 0.157 103.023 23.584 1.00 91.48 718 ASP A N 1
ATOM 705 C CA . ASP A 1 83 ? -1.307 102.906 23.616 1.00 96.67 718 ASP A CA 1
ATOM 706 C C . ASP A 1 83 ? -1.851 103.884 24.659 1.00 101.87 718 ASP A C 1
ATOM 707 O O . ASP A 1 83 ? -1.064 104.491 25.381 1.00 104.41 718 ASP A O 1
ATOM 712 N N . PHE A 1 84 ? -3.173 104.048 24.743 1.00 108.84 719 PHE A N 1
ATOM 713 C CA . PHE A 1 84 ? -3.737 104.968 25.732 1.00 114.45 719 PHE A CA 1
ATOM 714 C C . PHE A 1 84 ? -5.084 104.645 26.399 1.00 117.33 719 PHE A C 1
ATOM 715 O O . PHE A 1 84 ? -5.971 104.054 25.783 1.00 121.48 719 PHE A O 1
ATOM 723 N N . SER A 1 85 ? -5.197 105.095 27.655 1.00 117.06 720 SER A N 1
ATOM 724 C CA . SER A 1 85 ? -6.350 104.932 28.554 1.00 115.99 720 SER A CA 1
ATOM 725 C C . SER A 1 85 ? -7.648 104.337 28.016 1.00 117.52 720 SER A C 1
ATOM 726 O O . SER A 1 85 ? -8.679 105.019 27.979 1.00 116.93 720 SER A O 1
ATOM 729 N N . HIS A 1 86 ? -7.611 103.070 27.621 1.00 116.61 721 HIS A N 1
ATOM 730 C CA . HIS A 1 86 ? -8.806 102.430 27.103 1.00 116.21 721 HIS A CA 1
ATOM 731 C C . HIS A 1 86 ? -9.044 101.056 27.735 1.00 118.88 721 HIS A C 1
ATOM 732 O O . HIS A 1 86 ? -10.189 100.645 27.955 1.00 121.53 721 HIS A O 1
ATOM 739 N N . PHE A 1 87 ? -7.961 100.353 28.047 1.00 117.94 722 PHE A N 1
ATOM 740 C CA . PHE A 1 87 ? -8.078 99.044 28.686 1.00 115.85 722 PHE A CA 1
ATOM 741 C C . PHE A 1 87 ? -7.913 99.251 30.187 1.00 113.51 722 PHE A C 1
ATOM 742 O O . PHE A 1 87 ? -6.803 99.205 30.728 1.00 113.69 722 PHE A O 1
ATOM 750 N N . ARG A 1 88 ? -9.040 99.508 30.843 0.00 110.27 723 ARG A N 1
AT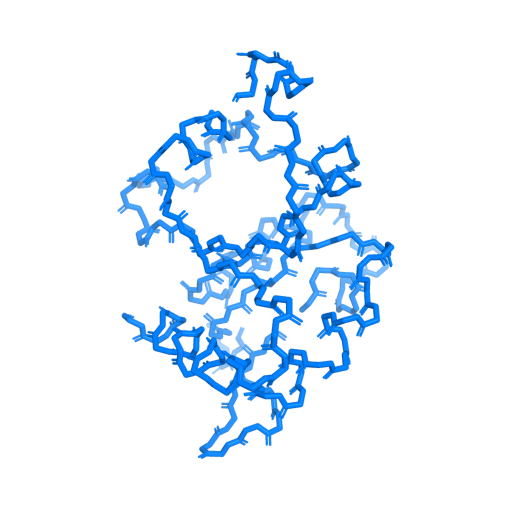OM 751 C CA . ARG A 1 88 ? -9.074 99.748 32.276 0.00 107.25 723 ARG A CA 1
ATOM 752 C C . ARG A 1 88 ? -8.369 98.636 33.038 0.00 106.05 723 ARG A C 1
ATOM 753 O O . ARG A 1 88 ? -8.189 98.723 34.252 0.00 105.51 723 ARG A O 1
ATOM 761 N N . LEU A 1 89 ? -7.970 97.592 32.320 0.00 105.01 724 LEU A N 1
ATOM 762 C CA . LEU A 1 89 ? -7.282 96.463 32.928 0.00 104.36 724 LEU A CA 1
ATOM 763 C C . LEU A 1 89 ? -5.862 96.326 32.390 0.00 104.38 724 LEU A C 1
ATOM 764 O O . LEU A 1 89 ? -5.103 95.473 32.843 0.00 104.12 724 LEU A O 1
ATOM 769 N N .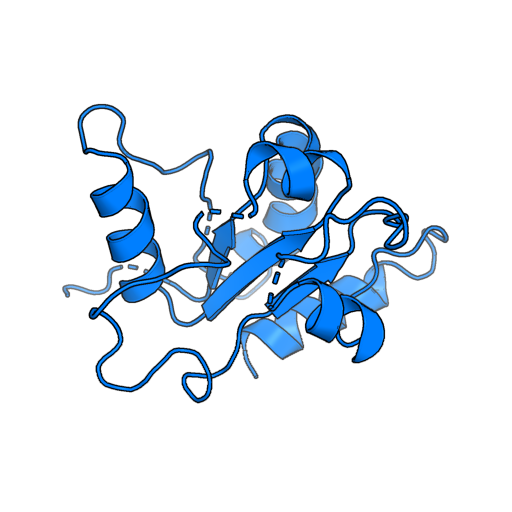 PHE A 1 90 ? -5.510 97.171 31.425 0.00 104.81 725 PHE A N 1
ATOM 770 C CA . PHE A 1 90 ? -4.184 97.148 30.816 0.00 105.56 725 PHE A CA 1
ATOM 771 C C . PHE A 1 90 ? -3.943 95.837 30.075 0.00 107.12 725 PHE A C 1
ATOM 772 O O . PHE A 1 90 ? -3.886 94.770 30.687 0.00 106.67 725 PHE A O 1
ATOM 780 N N . ASP A 1 91 ? -3.800 95.925 28.757 1.00 109.22 726 ASP A N 1
ATOM 781 C CA . ASP A 1 91 ? -3.569 94.750 27.921 1.00 113.90 726 ASP A CA 1
ATOM 782 C C . ASP A 1 91 ? -2.463 93.820 28.434 1.00 116.84 726 ASP A C 1
ATOM 783 O O . ASP A 1 91 ? -2.393 92.653 28.034 1.00 116.39 726 ASP A O 1
ATOM 788 N N . GLU A 1 92 ? -1.605 94.336 29.312 1.00 119.32 727 GLU A N 1
ATOM 789 C CA . GLU A 1 92 ? -0.503 93.550 29.869 1.00 121.33 727 GLU A CA 1
ATOM 790 C C . GLU A 1 92 ? -1.000 92.390 30.730 1.00 122.86 727 GLU A C 1
ATOM 791 O O . GLU A 1 92 ? -0.249 91.457 31.028 1.00 123.21 727 GLU A O 1
ATOM 797 N N . ASN A 1 93 ? -2.266 92.459 31.134 1.00 123.08 728 ASN A N 1
ATOM 798 C CA . ASN A 1 93 ? -2.879 91.410 31.943 1.00 121.32 728 ASN A CA 1
ATOM 799 C C . ASN A 1 93 ? -4.271 91.106 31.387 1.00 122.42 728 ASN A C 1
ATOM 800 O O . ASN A 1 93 ? -5.153 90.616 32.099 1.00 122.38 728 ASN A O 1
ATOM 805 N N . ASN A 1 94 ? -4.449 91.402 30.101 1.00 120.93 729 ASN A N 1
ATOM 806 C CA . ASN A 1 94 ? -5.716 91.176 29.416 1.00 119.63 729 ASN A CA 1
ATOM 807 C C . ASN A 1 94 ? -5.580 90.047 28.393 1.00 117.47 729 ASN A C 1
ATOM 808 O O . ASN A 1 94 ? -5.670 90.281 27.188 1.00 121.22 729 ASN A O 1
ATOM 813 N N . ASP A 1 95 ? -5.356 88.827 28.877 1.00 111.57 730 ASP A N 1
ATOM 814 C CA . ASP A 1 95 ? -5.211 87.655 28.010 1.00 104.77 730 ASP A CA 1
ATOM 815 C C . ASP A 1 95 ? -3.963 87.637 27.131 1.00 99.50 730 ASP A C 1
ATOM 816 O O . ASP A 1 95 ? -3.601 86.589 26.594 1.00 99.74 730 ASP A O 1
ATOM 821 N N . ALA A 1 96 ? -3.310 88.786 26.979 1.00 91.67 731 ALA A N 1
ATOM 822 C CA . ALA A 1 96 ? -2.116 88.882 26.144 1.00 82.85 731 ALA A CA 1
ATOM 823 C C . ALA A 1 96 ? -2.453 88.610 24.667 1.00 78.12 731 ALA A C 1
ATOM 824 O O . ALA A 1 96 ? -3.403 87.892 24.342 1.00 73.80 731 ALA A O 1
ATOM 826 N N . ALA A 1 97 ? -1.669 89.197 23.773 1.00 68.73 732 ALA A N 1
ATOM 827 C CA . ALA A 1 97 ? -1.901 89.035 22.352 1.00 59.15 732 ALA A CA 1
ATOM 828 C C . ALA A 1 97 ? -1.250 87.781 21.801 1.00 53.38 732 ALA A C 1
ATOM 829 O O . ALA A 1 97 ? -0.275 87.290 22.351 1.00 62.04 732 ALA A O 1
ATOM 831 N N . ILE A 1 98 ? -1.802 87.264 20.714 1.00 40.31 733 ILE A N 1
ATOM 832 C CA . ILE A 1 98 ? -1.248 86.098 20.065 1.00 35.99 733 ILE A CA 1
ATOM 833 C C . ILE A 1 98 ? -0.375 86.595 18.923 1.00 37.76 733 ILE A C 1
ATOM 834 O O . ILE A 1 98 ? -0.846 87.246 18.001 1.00 43.63 733 ILE A O 1
ATOM 839 N N . LEU A 1 99 ? 0.906 86.285 18.983 1.00 43.09 734 LEU A N 1
ATOM 840 C CA . LEU A 1 99 ? 1.824 86.729 17.957 1.00 41.50 734 LEU A CA 1
ATOM 841 C C . LEU A 1 99 ? 2.219 85.636 16.988 1.00 41.36 734 LEU A C 1
ATOM 842 O O . LEU A 1 99 ? 2.539 84.527 17.384 1.00 51.01 734 LEU A O 1
ATOM 847 N N . ILE A 1 100 ? 2.181 85.957 15.708 1.00 35.42 735 ILE A N 1
ATOM 848 C CA . ILE A 1 100 ? 2.569 85.017 14.683 1.00 34.29 735 ILE A CA 1
ATOM 849 C C . ILE A 1 100 ? 3.746 85.636 13.960 1.00 38.48 735 ILE A C 1
ATOM 850 O O . ILE A 1 100 ? 3.676 86.797 13.551 1.00 42.41 735 ILE A O 1
ATOM 855 N N . LEU A 1 101 ? 4.826 84.879 13.807 1.00 38.39 736 LEU A N 1
ATOM 856 C CA . LEU A 1 101 ? 5.993 85.381 13.094 1.00 38.17 736 LEU A CA 1
ATOM 857 C C . LEU A 1 101 ? 5.934 84.753 11.716 1.00 44.54 736 LEU A C 1
ATOM 858 O O . LEU A 1 101 ? 6.319 83.600 11.532 1.00 49.54 736 LEU A O 1
ATOM 863 N N . LEU A 1 102 ? 5.429 85.516 10.750 1.00 49.40 737 LEU A N 1
ATOM 864 C CA . LEU A 1 102 ? 5.272 85.034 9.382 1.00 46.10 737 LEU A CA 1
ATOM 865 C C . LEU A 1 102 ? 6.607 84.780 8.694 1.00 45.08 737 LEU A C 1
ATOM 866 O O . LEU A 1 102 ? 6.745 83.849 7.907 1.00 47.45 737 LEU A O 1
ATOM 871 N N . GLU A 1 103 ? 7.589 85.613 9.002 1.00 48.71 738 GLU A N 1
ATOM 872 C CA . GLU A 1 103 ? 8.928 85.469 8.447 1.00 48.37 738 GLU A CA 1
ATOM 873 C C . GLU A 1 103 ? 9.889 85.942 9.512 1.00 49.74 738 GLU A C 1
ATOM 874 O O . GLU A 1 103 ? 9.477 86.513 10.521 1.00 50.61 738 GLU A O 1
ATOM 880 N N . PRO A 1 104 ? 11.187 85.691 9.322 1.00 54.17 739 PRO A N 1
ATOM 881 C CA . PRO A 1 104 ? 12.125 86.159 10.344 1.00 56.84 739 PRO A CA 1
ATOM 882 C C . PRO A 1 104 ? 12.223 87.687 10.324 1.00 57.28 739 PRO A C 1
ATOM 883 O O . PRO A 1 104 ? 11.914 88.329 9.319 1.00 59.41 739 PRO A O 1
ATOM 887 N N . ILE A 1 105 ? 12.631 88.264 11.446 1.00 58.67 740 ILE A N 1
ATOM 888 C CA . ILE A 1 105 ? 12.769 89.711 11.552 1.00 58.77 740 ILE A CA 1
ATOM 889 C C . ILE A 1 105 ? 14.097 90.048 12.210 1.00 63.42 740 ILE A C 1
ATOM 890 O O . ILE A 1 105 ? 14.361 89.615 13.335 1.00 63.44 740 ILE A O 1
ATOM 895 N N . GLU A 1 106 ? 14.930 90.811 11.504 1.00 64.27 741 GLU A N 1
ATOM 896 C CA . GLU A 1 106 ? 16.228 91.232 12.024 1.00 64.18 741 GLU A CA 1
ATOM 897 C C . GLU A 1 106 ? 15.960 92.190 13.183 1.00 62.26 741 GLU A C 1
ATOM 898 O O . GLU A 1 106 ? 15.712 93.372 12.968 1.00 56.47 741 GLU A O 1
ATOM 904 N N . LYS A 1 107 ? 15.999 91.689 14.413 1.00 65.97 742 LYS A N 1
ATOM 905 C CA . LYS A 1 107 ? 15.716 92.547 15.555 1.00 69.78 742 LYS A CA 1
ATOM 906 C C . LYS A 1 107 ? 16.768 93.628 15.742 1.00 70.13 742 LYS A C 1
ATOM 907 O O . LYS A 1 107 ? 16.546 94.606 16.455 1.00 68.43 742 LYS A O 1
ATOM 913 N N . LYS A 1 108 ? 17.916 93.457 15.099 1.00 69.02 743 LYS A N 1
ATOM 914 C CA . LYS A 1 108 ? 18.955 94.462 15.206 1.00 70.15 743 LYS A CA 1
ATOM 915 C C . LYS A 1 108 ? 18.371 95.737 14.606 1.00 73.56 743 LYS A C 1
ATOM 916 O O . LYS A 1 108 ? 18.546 96.834 15.146 1.00 76.73 743 LYS A O 1
ATOM 922 N N . ALA A 1 109 ? 17.655 95.581 13.495 1.00 71.77 744 ALA A N 1
ATOM 923 C CA . ALA A 1 109 ? 17.054 96.719 12.812 1.00 68.39 744 ALA A CA 1
ATOM 924 C C . ALA A 1 109 ? 15.833 97.270 13.545 1.00 67.19 744 ALA A C 1
ATOM 925 O O . ALA A 1 109 ? 15.516 98.452 13.424 1.00 67.81 744 ALA A O 1
ATOM 927 N N . ILE A 1 110 ? 15.145 96.417 14.299 1.00 65.78 745 ILE A N 1
ATOM 928 C CA . ILE A 1 110 ? 13.972 96.856 15.047 1.00 63.47 745 ILE A CA 1
ATOM 929 C C . ILE A 1 110 ? 14.421 98.024 15.900 1.00 69.17 745 ILE A C 1
ATOM 930 O O . ILE A 1 110 ? 15.290 97.866 16.751 1.00 73.88 745 ILE A O 1
ATOM 935 N N . PRO A 1 111 ? 13.829 99.212 15.689 1.00 72.11 746 PRO A N 1
ATOM 936 C CA . PRO A 1 111 ? 14.192 100.404 16.449 1.00 74.27 746 PRO A CA 1
ATOM 937 C C . PRO A 1 111 ? 14.918 100.180 17.772 1.00 77.91 746 PRO A C 1
ATOM 938 O O . PRO A 1 111 ? 16.107 99.851 17.788 1.00 83.88 746 PRO A O 1
ATOM 942 N N . GLN A 1 112 ? 14.206 100.363 18.875 1.00 76.22 747 GLN A N 1
ATOM 943 C CA . GLN A 1 112 ? 14.786 100.211 20.202 1.00 75.36 747 GLN A CA 1
ATOM 944 C C . GLN A 1 112 ? 13.742 100.814 21.110 1.00 74.22 747 GLN A C 1
ATOM 945 O O . GLN A 1 112 ? 13.642 100.466 22.286 1.00 72.14 747 GLN A O 1
ATOM 951 N N . ARG A 1 113 ? 12.972 101.738 20.539 1.00 75.42 748 ARG A N 1
ATOM 952 C CA . ARG A 1 113 ? 11.896 102.396 21.259 1.00 71.73 748 ARG A CA 1
ATOM 953 C C . ARG A 1 113 ? 10.686 101.469 21.192 1.00 67.59 748 ARG A C 1
ATOM 954 O O . ARG A 1 113 ? 9.687 101.690 21.871 1.00 65.57 748 ARG A O 1
ATOM 962 N N . PHE A 1 114 ? 10.790 100.431 20.361 1.00 63.83 749 PHE A N 1
ATOM 963 C CA . PHE A 1 114 ? 9.735 99.428 20.244 1.00 65.71 749 PHE A CA 1
ATOM 964 C C . PHE A 1 114 ? 9.987 98.452 21.388 1.00 69.38 749 PHE A C 1
ATOM 965 O O . PHE A 1 114 ? 10.349 97.296 21.163 1.00 70.68 749 PHE A O 1
ATOM 980 N N . LYS A 1 116 ? 7.887 96.983 23.677 1.00 59.08 751 LYS A N 1
ATOM 981 C CA . LYS A 1 116 ? 7.018 95.814 23.670 1.00 59.21 751 LYS A CA 1
ATOM 982 C C . LYS A 1 116 ? 7.540 94.786 22.685 1.00 55.69 751 LYS A C 1
ATOM 983 O O . LYS A 1 116 ? 7.864 93.660 23.057 1.00 58.16 751 LYS A O 1
ATOM 989 N N . LEU A 1 117 ? 7.643 95.194 21.427 1.00 48.06 752 LEU A N 1
ATOM 990 C CA . LEU A 1 117 ? 8.099 94.304 20.377 1.00 47.26 752 LEU A CA 1
ATOM 991 C C . LEU A 1 117 ? 9.395 93.587 20.703 1.00 48.63 752 LEU A C 1
ATOM 992 O O . LEU A 1 117 ? 9.451 92.366 20.655 1.00 51.36 752 LEU A O 1
ATOM 997 N N . ARG A 1 118 ? 10.444 94.338 21.019 1.00 54.15 753 ARG A N 1
ATOM 998 C CA . ARG A 1 118 ? 11.719 93.716 21.342 1.00 50.97 753 ARG A CA 1
ATOM 999 C C . ARG A 1 118 ? 11.549 92.632 22.385 1.00 52.55 753 ARG A C 1
ATOM 1000 O O . ARG A 1 118 ? 12.128 91.552 22.246 1.00 53.67 753 ARG A O 1
ATOM 1008 N N . LYS A 1 119 ? 10.753 92.907 23.418 1.00 50.28 754 LYS A N 1
ATOM 1009 C CA . LYS A 1 119 ? 10.500 91.907 24.455 1.00 54.15 754 LYS A CA 1
ATOM 1010 C C . LYS A 1 119 ? 10.033 90.665 23.704 1.00 58.64 754 LYS A C 1
ATOM 1011 O O . LYS A 1 119 ? 10.722 89.646 23.679 1.00 54.79 754 LYS A O 1
ATOM 1017 N N . ILE A 1 120 ? 8.861 90.783 23.083 1.00 63.81 755 ILE A N 1
ATOM 1018 C CA . ILE A 1 120 ? 8.254 89.724 22.281 1.00 63.68 755 ILE A CA 1
ATOM 1019 C C . ILE A 1 120 ? 9.317 88.851 21.629 1.00 61.43 755 ILE A C 1
ATOM 1020 O O . ILE A 1 120 ? 9.413 87.657 21.900 1.00 65.04 755 ILE A O 1
ATOM 1025 N N . MET A 1 121 ? 10.101 89.465 20.752 1.00 59.89 756 MET A N 1
ATOM 1026 C CA . MET A 1 121 ? 11.163 88.770 20.040 1.00 68.08 756 MET A CA 1
ATOM 1027 C C . MET A 1 121 ? 12.050 87.948 20.980 1.00 72.67 756 MET A C 1
ATOM 1028 O O . MET A 1 121 ? 12.284 86.765 20.736 1.00 74.33 756 MET A O 1
ATOM 1033 N N . ASN A 1 122 ? 12.545 88.569 22.049 1.00 75.14 757 ASN A N 1
ATOM 1034 C CA . ASN A 1 122 ? 13.390 87.861 23.008 1.00 75.39 757 ASN A CA 1
ATOM 1035 C C . ASN A 1 122 ? 12.606 86.736 23.673 1.00 73.34 757 ASN A C 1
ATOM 1036 O O . ASN A 1 122 ? 13.021 85.580 23.626 1.00 76.11 757 ASN A O 1
ATOM 1041 N N . THR A 1 123 ? 11.481 87.081 24.295 1.00 65.40 758 THR A N 1
ATOM 1042 C CA . THR A 1 123 ? 10.616 86.106 24.947 1.00 66.12 758 THR A CA 1
ATOM 1043 C C . THR A 1 123 ? 10.449 84.904 24.016 1.00 72.79 758 THR A C 1
ATOM 1044 O O . THR A 1 123 ? 10.099 83.800 24.449 1.00 69.32 758 THR A O 1
ATOM 1048 N N . LYS A 1 124 ? 10.707 85.138 22.733 1.00 74.74 759 LYS A N 1
ATOM 1049 C CA . LYS A 1 124 ? 10.583 84.115 21.712 1.00 74.89 759 LYS A CA 1
ATOM 1050 C C . LYS A 1 124 ? 9.307 83.325 21.934 1.00 78.89 759 LYS A C 1
ATOM 1051 O O . LYS A 1 124 ? 9.290 82.094 21.957 1.00 80.33 759 LYS A O 1
ATOM 1057 N N . THR A 1 125 ? 8.232 84.072 22.129 1.00 81.87 760 THR A N 1
ATOM 1058 C CA . THR A 1 125 ? 6.915 83.497 22.312 1.00 82.72 760 THR A CA 1
ATOM 1059 C C . THR A 1 125 ? 6.139 83.975 21.104 1.00 75.75 760 THR A C 1
ATOM 1060 O O . THR A 1 125 ? 5.907 85.177 20.939 1.00 75.66 760 THR A O 1
ATOM 1064 N N . TYR A 1 126 ? 5.777 83.032 20.247 1.00 59.78 761 TYR A N 1
ATOM 1065 C CA . TYR A 1 126 ? 5.021 83.329 19.047 1.00 52.69 761 TYR A CA 1
ATOM 1066 C C . TYR A 1 126 ? 4.993 82.095 18.193 1.00 45.54 761 TYR A C 1
ATOM 1067 O O . TYR A 1 126 ? 5.842 81.230 18.330 1.00 47.19 761 TYR A O 1
ATOM 1076 N N . LEU A 1 127 ? 3.998 82.001 17.328 1.00 37.28 762 LEU A N 1
ATOM 1077 C CA . LEU A 1 127 ? 3.905 80.861 16.459 1.00 34.20 762 LEU A CA 1
ATOM 1078 C C . LEU A 1 127 ? 4.675 81.204 15.209 1.00 39.83 762 LEU A C 1
ATOM 1079 O O . LEU A 1 127 ? 4.262 82.042 14.421 1.00 48.70 762 LEU A O 1
ATOM 1084 N N . GLU A 1 128 ? 5.825 80.565 15.059 1.00 42.84 763 GLU A N 1
ATOM 1085 C CA . GLU A 1 128 ? 6.686 80.783 13.916 1.00 42.91 763 GLU A CA 1
ATOM 1086 C C . GLU A 1 128 ? 6.164 80.006 12.722 1.00 42.89 763 GLU A C 1
ATOM 1087 O O . GLU A 1 128 ? 5.976 78.791 12.806 1.00 40.66 763 GLU A O 1
ATOM 1093 N N . TRP A 1 129 ? 5.923 80.712 11.620 1.00 41.71 764 TRP A N 1
ATOM 1094 C CA . TRP A 1 129 ? 5.432 80.089 10.399 1.00 42.77 764 TRP A CA 1
ATOM 1095 C C . TRP A 1 129 ? 6.572 79.253 9.808 1.00 46.61 764 TRP A C 1
ATOM 1096 O O . TRP A 1 129 ? 7.581 79.784 9.340 1.00 47.94 764 TRP A O 1
ATOM 1107 N N . PRO A 1 130 ? 6.420 77.921 9.836 1.00 49.44 765 PRO A N 1
ATOM 1108 C CA . PRO A 1 130 ? 7.405 76.976 9.325 1.00 42.65 765 PRO A CA 1
ATOM 1109 C C . PRO A 1 130 ? 7.723 77.032 7.846 1.00 45.49 765 PRO A C 1
ATOM 1110 O O . PRO A 1 130 ? 6.827 77.124 7.002 1.00 48.26 765 PRO A O 1
ATOM 1114 N N . MET A 1 131 ? 9.021 76.957 7.556 1.00 50.89 766 MET A N 1
ATOM 1115 C CA . MET A 1 131 ? 9.544 76.932 6.193 1.00 54.39 766 MET A CA 1
ATOM 1116 C C . MET A 1 131 ? 9.214 75.569 5.590 1.00 50.33 766 MET A C 1
ATOM 1117 O O . MET A 1 131 ? 8.933 75.453 4.403 1.00 52.29 766 MET A O 1
ATOM 1122 N N . ASP A 1 132 ? 9.264 74.536 6.424 1.00 44.06 767 ASP A N 1
ATOM 1123 C CA . ASP A 1 132 ? 8.970 73.183 5.981 1.00 44.68 767 ASP A CA 1
ATOM 1124 C C . ASP A 1 132 ? 7.469 72.944 5.958 1.00 45.74 767 ASP A C 1
ATOM 1125 O O . ASP A 1 132 ? 6.809 72.920 6.998 1.00 49.08 767 ASP A O 1
ATOM 1130 N N . GLU A 1 133 ? 6.942 72.760 4.754 1.00 46.71 768 GLU A N 1
ATOM 1131 C CA . GLU A 1 133 ? 5.518 72.545 4.552 1.00 46.45 768 GLU A CA 1
ATOM 1132 C C . GLU A 1 133 ? 5.000 71.352 5.305 1.00 44.95 768 GLU A C 1
ATOM 1133 O O . GLU A 1 133 ? 3.807 71.254 5.583 1.00 54.43 768 GLU A O 1
ATOM 1139 N N . ALA A 1 134 ? 5.895 70.443 5.653 1.00 41.56 769 ALA A N 1
ATOM 1140 C CA . ALA A 1 134 ? 5.471 69.258 6.366 1.00 42.52 769 ALA A CA 1
ATOM 1141 C C . ALA A 1 134 ? 5.103 69.608 7.802 1.00 47.47 769 ALA A C 1
ATOM 1142 O O . ALA A 1 134 ? 4.425 68.838 8.480 1.00 46.47 769 ALA A O 1
ATOM 1144 N N . GLN A 1 135 ? 5.528 70.784 8.254 1.00 46.57 770 GLN A N 1
ATOM 1145 C CA . GLN A 1 135 ? 5.258 71.211 9.619 1.00 44.35 770 GLN A CA 1
ATOM 1146 C C . GLN A 1 135 ? 4.184 72.290 9.814 1.00 43.90 770 GLN A C 1
ATOM 1147 O O . GLN A 1 135 ? 3.973 72.774 10.922 1.00 44.83 770 GLN A O 1
ATOM 1153 N N . ARG A 1 136 ? 3.480 72.642 8.751 1.00 41.14 771 ARG A N 1
ATOM 1154 C CA . ARG A 1 136 ? 2.455 73.664 8.847 1.00 40.53 771 ARG A CA 1
ATOM 1155 C C . ARG A 1 136 ? 1.177 73.180 9.510 1.00 44.11 771 ARG A C 1
ATOM 1156 O O . ARG A 1 136 ? 0.459 73.966 10.132 1.00 45.43 771 ARG A O 1
ATOM 1164 N N . GLU A 1 137 ? 0.893 71.888 9.382 1.00 40.77 772 GLU A N 1
ATOM 1165 C CA . GLU A 1 137 ? -0.303 71.320 9.985 1.00 40.87 772 GLU A CA 1
ATOM 1166 C C . GLU A 1 137 ? -0.258 71.597 11.481 1.00 45.35 772 GLU A C 1
ATOM 1167 O O . GLU A 1 137 ? -1.224 72.084 12.071 1.00 47.82 772 GLU A O 1
ATOM 1173 N N . GLY A 1 138 ? 0.881 71.288 12.089 1.00 45.09 773 GLY A N 1
ATOM 1174 C CA . GLY A 1 138 ? 1.030 71.496 13.516 1.00 43.10 773 GLY A CA 1
ATOM 1175 C C . GLY A 1 138 ? 0.830 72.944 13.887 1.00 40.80 773 GLY A C 1
ATOM 1176 O O . GLY A 1 138 ? 0.231 73.251 14.916 1.00 40.17 773 GLY A O 1
ATOM 1177 N N . PHE A 1 139 ? 1.353 73.830 13.043 1.00 41.01 774 PHE A N 1
ATOM 1178 C CA . PHE A 1 139 ? 1.237 75.270 13.240 1.00 35.14 774 PHE A CA 1
ATOM 1179 C C . PHE A 1 139 ? -0.219 75.690 13.416 1.00 33.78 774 PHE A C 1
ATOM 1180 O O . PHE A 1 139 ? -0.566 76.315 14.416 1.00 32.55 774 PHE A O 1
ATOM 1188 N N . TRP A 1 140 ? -1.069 75.359 12.445 1.00 28.94 775 TRP A N 1
ATOM 1189 C CA . TRP A 1 140 ? -2.474 75.720 12.551 1.00 30.48 775 TRP A CA 1
ATOM 1190 C C . TRP A 1 140 ? -3.081 75.126 13.829 1.00 37.08 775 TRP A C 1
ATOM 1191 O O . TRP A 1 140 ? -3.879 75.775 14.505 1.00 44.51 775 TRP A O 1
ATOM 1202 N N . VAL A 1 141 ? -2.700 73.898 14.165 1.00 30.93 776 VAL A N 1
ATOM 1203 C CA . VAL A 1 141 ? -3.211 73.265 15.367 1.00 29.07 776 VAL A CA 1
ATOM 1204 C C . VAL A 1 141 ? -2.847 74.148 16.547 1.00 35.16 776 VAL A C 1
ATOM 1205 O O . VAL A 1 141 ? -3.675 74.405 17.417 1.00 43.40 776 VAL A O 1
ATOM 1209 N N . ASN A 1 142 ? -1.612 74.631 16.580 1.00 40.07 777 ASN A N 1
ATOM 1210 C CA . ASN A 1 142 ? -1.211 75.494 17.677 1.00 37.55 777 ASN A CA 1
ATOM 1211 C C . ASN A 1 142 ? -1.984 76.792 17.621 1.00 42.36 777 ASN A C 1
ATOM 1212 O O . ASN A 1 142 ? -2.435 77.276 18.660 1.00 47.15 777 ASN A O 1
ATOM 1217 N N . LEU A 1 143 ? -2.140 77.358 16.419 1.00 38.37 778 LEU A N 1
ATOM 1218 C CA . LEU A 1 143 ? -2.861 78.622 16.286 1.00 37.59 778 LEU A CA 1
ATOM 1219 C C . LEU A 1 143 ? -4.263 78.564 16.861 1.00 41.55 778 LEU A C 1
ATOM 1220 O O . LEU A 1 143 ? -4.631 79.414 17.672 1.00 40.29 778 LEU A O 1
ATOM 1225 N N . ARG A 1 144 ? -5.043 77.564 16.448 1.00 42.70 779 ARG A N 1
ATOM 1226 C CA . ARG A 1 144 ? -6.415 77.435 16.926 1.00 39.40 779 ARG A CA 1
ATOM 1227 C C . ARG A 1 144 ? -6.410 77.282 18.430 1.00 41.97 779 ARG A C 1
ATOM 1228 O O . ARG A 1 144 ? -7.205 77.911 19.140 1.00 45.28 779 ARG A O 1
ATOM 1236 N N . ALA A 1 145 ? -5.506 76.442 18.914 1.00 41.68 780 ALA A N 1
ATOM 1237 C CA . ALA A 1 145 ? -5.390 76.201 20.346 1.00 42.64 780 ALA A CA 1
ATOM 1238 C C . ALA A 1 145 ? -5.215 77.516 21.086 1.00 41.18 780 ALA A C 1
ATOM 1239 O O . ALA A 1 145 ? -5.894 77.768 22.068 1.00 43.36 780 ALA A O 1
ATOM 1241 N N . ALA A 1 146 ? -4.304 78.351 20.598 1.00 40.38 781 ALA A N 1
ATOM 1242 C CA . ALA A 1 146 ? -4.020 79.634 21.213 1.00 36.28 781 ALA A CA 1
ATOM 1243 C C . ALA A 1 146 ? -5.236 80.547 21.215 1.00 43.85 781 ALA A C 1
ATOM 1244 O O . ALA A 1 146 ? -5.607 81.107 22.245 1.00 47.83 781 ALA A O 1
ATOM 1246 N N . ILE A 1 147 ? -5.850 80.710 20.053 1.00 46.22 782 ILE A N 1
ATOM 1247 C CA . ILE A 1 147 ? -7.020 81.561 19.945 1.00 47.88 782 ILE A CA 1
ATOM 1248 C C . ILE A 1 147 ? -8.074 81.136 20.963 1.00 51.46 782 ILE A C 1
ATOM 1249 O O . ILE A 1 147 ? -8.697 81.982 21.606 1.00 54.84 782 ILE A O 1
ATOM 1254 N N . LYS A 1 148 ? -8.265 79.826 21.115 1.00 48.66 783 LYS A N 1
ATOM 1255 C CA . LYS A 1 148 ? -9.246 79.304 22.065 1.00 45.81 783 LYS A CA 1
ATOM 1256 C C . LYS A 1 148 ? -8.683 79.061 23.460 1.00 46.13 783 LYS A C 1
ATOM 1257 O O . LYS A 1 148 ? -9.412 78.657 24.358 1.00 52.54 783 LYS A O 1
ATOM 1263 N N . SER A 1 149 ? -7.394 79.309 23.654 1.00 48.78 784 SER A N 1
ATOM 1264 C CA . SER A 1 149 ? -6.786 79.082 24.959 1.00 51.43 784 SER A CA 1
ATOM 1265 C C . SER A 1 149 ? -7.547 79.856 26.022 1.00 52.90 784 SER A C 1
ATOM 1266 O O . SER A 1 149 ? -8.431 80.645 25.641 1.00 56.80 784 SER A O 1
#

Secondary structure (DSSP, 8-state):
------EEEE--GGGHHHIIIIIHHHHTTSSSPP---HHHH--SSS-HHHHHHHHHHHSSEEEEEE-HHHHHHH---SS--S--TT-GGGTT-PEEEESS---TTTS-S---HHHHHHHT-SEE--SSGGGHHHHHHHHHHHHH-

B-factor: mean 63.02, std 24.65, range [16.73, 136.06]

Radius of gyration: 15.08 Å; Cα contacts (8 Å, |Δi|>4): 166; chains: 1; bounding box: 46×37×32 Å

CATH classification: 3.40.50.10140

GO terms:
  GO:0004888 transmembrane signaling receptor activity (F, IDA)
  GO:0044853 plasma membrane raft (C, IDA)
  GO:0005886 plasma membrane (C, IDA)
  GO:0038123 toll-like receptor TLR1:TLR2 signaling pathway (P, IDA)
  GO:0038124 toll-like receptor TLR6:TLR2 signaling pathway (P, IDA)
  GO:0001875 lipopolysaccharide immune receptor activity (F, IDA)
  GO:0035354 Toll-like receptor 1-Toll-like receptor 2 protein complex (C, IDA)
  GO:0035355 Toll-like receptor 2-Toll-like receptor 6 protein complex (C, IDA)
  GO:0140367 antibacterial innate immune response (P, IDA)
  GO:0001540 amyloid-beta binding (F, IDA)
  GO:0051607 defense response to virus (P, IEP)
  GO:1904466 positive regulation of matrix metallopeptidase secretion (P, IGI)
  GO:0032755 positive regulation of interleukin-6 production (P, IGI)
  GO:0032757 positive regulation of interleukin-8 production (P, IGI)
  GO:0050729 positive regulation of inflammatory response (P, IGI)
  GO:0044877 protein-containing complex binding (F, IPI)
  GO:0042495 detection of triacyl bacterial lipopeptide (P, IDA)
  GO:0042496 detection of diacyl bacterial lipopeptide (P, IDA)
  GO:0045944 positive regulation of transcription by RNA polymerase II (P, IDA)
  GO:0042497 triacyl lipopeptide binding (F, IDA)

Nearest PDB structures (foldseek):
  1fyx-assembly1_A  TM=1.007E+00  e=1.957E-28  Homo sapiens
  1fyw-assembly1_A  TM=1.004E+00  e=2.280E-26  Homo sapiens
  7nuw-assembly1_A  TM=8.893E-01  e=9.474E-16  Homo sapiens
  2j67-assembly1_A  TM=8.193E-01  e=9.145E-13  Homo sapiens
  7fch-assembly2_D  TM=6.924E-01  e=2.479E-05  Homo sapiens

Solvent-accessible surface area: 9854 Å² total

Sequence (145 aa):
SRNIYDAFVSYSERDAYWVENLMVQELENFNPPFKLLHKRDFIHGKWIIDNIIDSIEKSHKTVFVLSENFVKSEWKYELDFSHFRLFDENNDAAILILLEPIEKKAIPQRFKLRKIMNTKTYLEWPMDEAQREGFWVNLRAAIKS